Protein AF-A0AA38GWA9-F1 (afdb_monomer_lite)

Sequence (126 aa):
AAFSFLFGDHRFIRKYHGEVNGDRDVEVSNWSEDGSREVRYTTPLMAPNVILKVVGTDKLKVKEKQQFKRCGNCFTITSDPIIDISGGERFVTRGELILSPGEKEQGCVVTINISLEFKSSVWGLQ

InterPro domains:
  IPR031968 VASt domain [PF16016] (2-123)
  IPR031968 VASt domain [PS51778] (1-126)

pLDDT: mean 86.67, std 11.51, range [36.91, 96.94]

Foldseek 3Di:
DVCCQCPVDPVNVCVCCCVQAVWNPWDWDHQDPQQKTKIWTKHADPDPPVVCVVFVHRIWIKIKMWGWDDDPQKIKIKIWIQTPTDCSVQKTKIKIWMWHADPDVVDIDIDIDIDIDGNDPDPDDD

Secondary structure (DSSP, 8-state):
-HHIIIII-HHHHHHHIIIII--S--EEPPPPTTSEEEEEEEEE----HHHHHHHT-SEEEEEEEEEEEEETTEEEEEEEEEEESTTGGGEEEEEEEEEEE-SSTT-EEEEEEEEEEESS------

Radius of gyration: 16.87 Å; chains: 1; bounding box: 37×36×47 Å

Structure (mmCIF, N/CA/C/O backbone):
data_AF-A0AA38GWA9-F1
#
_entry.id   AF-A0AA38GWA9-F1
#
loop_
_atom_site.group_PDB
_atom_site.id
_atom_site.type_symbol
_atom_site.label_atom_id
_atom_site.label_alt_id
_atom_site.label_comp_id
_atom_site.label_asym_id
_atom_site.label_entity_id
_atom_site.label_seq_id
_atom_site.pdbx_PDB_ins_code
_atom_site.Cartn_x
_atom_site.Cartn_y
_atom_site.Cartn_z
_atom_site.occupancy
_atom_site.B_iso_or_equiv
_atom_site.auth_seq_id
_atom_site.auth_comp_id
_atom_site.auth_asym_id
_atom_site.auth_atom_id
_atom_site.pdbx_PDB_model_num
ATOM 1 N N . ALA A 1 1 ? -12.276 -5.374 15.448 1.00 64.00 1 ALA A N 1
ATOM 2 C CA . ALA A 1 1 ? -12.432 -6.480 14.479 1.00 64.00 1 ALA A CA 1
ATOM 3 C C . ALA A 1 1 ? -11.953 -6.081 13.081 1.00 64.00 1 ALA A C 1
ATOM 5 O O . ALA A 1 1 ? -10.955 -6.634 12.644 1.00 64.00 1 ALA A O 1
ATOM 6 N N . ALA A 1 2 ? -12.577 -5.094 12.418 1.00 72.00 2 ALA A N 1
ATOM 7 C CA . ALA A 1 2 ? -12.233 -4.698 11.041 1.00 72.00 2 ALA A CA 1
ATOM 8 C C . ALA A 1 2 ? -10.751 -4.316 10.842 1.00 72.00 2 ALA A C 1
ATOM 10 O O . ALA A 1 2 ? -10.094 -4.873 9.970 1.00 72.00 2 ALA A O 1
ATOM 11 N N . PHE A 1 3 ? -10.197 -3.449 11.701 1.00 74.06 3 PHE A N 1
ATOM 12 C CA . PHE A 1 3 ? -8.773 -3.086 11.650 1.00 74.06 3 PHE A CA 1
ATOM 13 C C . PHE A 1 3 ? -7.855 -4.311 11.756 1.00 74.06 3 PHE A C 1
ATOM 15 O O . PHE A 1 3 ? -6.958 -4.493 10.941 1.00 74.06 3 PHE A O 1
ATOM 22 N N . SER A 1 4 ? -8.094 -5.178 12.742 1.00 75.62 4 SER A N 1
ATOM 23 C CA . SER A 1 4 ? -7.277 -6.374 12.961 1.00 75.62 4 SER A CA 1
ATOM 24 C C . SER A 1 4 ? -7.328 -7.336 11.774 1.00 75.62 4 SER A C 1
ATOM 26 O O . SER A 1 4 ? -6.305 -7.911 11.427 1.00 75.62 4 SER A O 1
ATOM 28 N N . PHE A 1 5 ? -8.492 -7.474 11.136 1.00 73.25 5 PHE A N 1
ATOM 29 C CA . PHE A 1 5 ? -8.668 -8.320 9.959 1.00 73.25 5 PHE A CA 1
ATOM 30 C C . PHE A 1 5 ? -7.942 -7.763 8.728 1.00 73.25 5 PHE A C 1
ATOM 32 O O . PHE A 1 5 ? -7.220 -8.498 8.067 1.00 73.25 5 PHE A O 1
ATOM 39 N N . LEU A 1 6 ? -8.103 -6.467 8.443 1.00 75.44 6 LEU A N 1
ATOM 40 C CA . LEU A 1 6 ? -7.547 -5.839 7.241 1.00 75.44 6 LEU A CA 1
ATOM 41 C C . LEU A 1 6 ? -6.047 -5.520 7.370 1.00 75.44 6 LEU A C 1
ATOM 43 O O . LEU A 1 6 ? -5.299 -5.636 6.404 1.00 75.44 6 LEU A O 1
ATOM 47 N N . PHE A 1 7 ? -5.604 -5.111 8.563 1.00 75.75 7 PHE A N 1
ATOM 48 C CA . PHE A 1 7 ? -4.276 -4.523 8.779 1.00 75.75 7 PHE A CA 1
ATOM 49 C C . PHE A 1 7 ? -3.499 -5.129 9.946 1.00 75.75 7 PHE A C 1
ATOM 51 O O . PHE A 1 7 ? -2.273 -5.023 9.972 1.00 75.75 7 PHE A O 1
ATOM 58 N N . GLY A 1 8 ? -4.166 -5.762 10.909 1.00 70.81 8 GLY A N 1
ATOM 59 C CA . GLY A 1 8 ? -3.498 -6.381 12.057 1.00 70.81 8 GLY A CA 1
ATOM 60 C C . GLY A 1 8 ? -2.848 -7.731 11.752 1.00 70.81 8 GLY A C 1
ATOM 61 O O . GLY A 1 8 ? -1.935 -8.126 12.467 1.00 70.81 8 GLY A O 1
ATOM 62 N N . ASP A 1 9 ? -3.292 -8.425 10.703 1.00 78.56 9 ASP A N 1
ATOM 63 C CA . ASP A 1 9 ? -2.839 -9.774 10.373 1.00 78.56 9 ASP A CA 1
ATOM 64 C C . ASP A 1 9 ? -2.186 -9.835 8.989 1.00 78.56 9 ASP A C 1
ATOM 66 O O . ASP A 1 9 ? -2.807 -9.555 7.961 1.00 78.56 9 ASP A O 1
ATOM 70 N N . HIS A 1 10 ? -0.924 -10.266 8.952 1.00 86.06 10 HIS A N 1
ATOM 71 C CA . HIS A 1 10 ? -0.185 -10.452 7.704 1.00 86.06 10 HIS A CA 1
ATOM 72 C C . HIS A 1 10 ? -0.837 -11.508 6.807 1.00 86.06 10 HIS A C 1
ATOM 74 O O . HIS A 1 10 ? -0.696 -11.438 5.590 1.00 86.06 10 HIS A O 1
ATOM 80 N N . ARG A 1 11 ? -1.564 -12.479 7.378 1.00 85.94 11 ARG A N 1
ATOM 81 C CA . ARG A 1 11 ? -2.222 -13.551 6.618 1.00 85.94 11 ARG A CA 1
ATOM 82 C C . ARG A 1 11 ? -3.244 -13.001 5.635 1.00 85.94 11 ARG A C 1
ATOM 84 O O . ARG A 1 11 ? -3.305 -13.501 4.517 1.00 85.94 11 ARG A O 1
ATOM 91 N N . PHE A 1 12 ? -4.005 -11.976 6.022 1.00 88.19 12 PHE A N 1
ATOM 92 C CA . PHE A 1 12 ? -4.984 -11.364 5.125 1.00 88.19 12 PHE A CA 1
ATOM 93 C C . PHE A 1 12 ? -4.295 -10.678 3.946 1.00 88.19 12 PHE A C 1
ATOM 95 O O . PHE A 1 12 ? -4.624 -10.966 2.803 1.00 88.19 12 PHE A O 1
ATOM 102 N N . ILE A 1 13 ? -3.294 -9.838 4.218 1.00 89.56 13 ILE A N 1
ATOM 103 C CA . ILE A 1 13 ? -2.564 -9.087 3.185 1.00 89.56 13 ILE A CA 1
ATOM 104 C C . ILE A 1 13 ? -1.861 -10.042 2.223 1.00 89.56 13 ILE A C 1
ATOM 106 O O . ILE A 1 13 ? -1.991 -9.910 1.009 1.00 89.56 13 ILE A O 1
ATOM 110 N N . ARG A 1 14 ? -1.176 -11.060 2.759 1.00 92.19 14 ARG A N 1
ATOM 111 C CA . ARG A 1 14 ? -0.507 -12.072 1.937 1.00 92.19 14 ARG A CA 1
ATOM 112 C C . ARG A 1 14 ? -1.496 -12.840 1.068 1.00 92.19 14 ARG A C 1
ATOM 114 O O . ARG A 1 14 ? -1.241 -13.048 -0.112 1.00 92.19 14 ARG A O 1
ATOM 121 N N . LYS A 1 15 ? -2.640 -13.231 1.638 1.00 91.25 15 LYS A N 1
ATOM 122 C CA . LYS A 1 15 ? -3.706 -13.908 0.896 1.00 91.25 15 LYS A CA 1
ATOM 123 C C . LYS A 1 15 ? -4.283 -13.007 -0.198 1.00 91.25 15 LYS A C 1
ATOM 125 O O . LYS A 1 15 ? -4.399 -13.459 -1.328 1.00 91.25 15 LYS A O 1
ATOM 130 N N . TYR A 1 16 ? -4.576 -11.746 0.116 1.00 91.12 16 TYR A N 1
ATOM 131 C CA . TYR A 1 16 ? -5.090 -10.769 -0.840 1.00 91.12 16 TYR A CA 1
ATOM 132 C C . TYR A 1 16 ? -4.143 -10.600 -2.032 1.00 91.12 16 TYR A C 1
ATOM 134 O O . TYR A 1 16 ? -4.573 -10.763 -3.167 1.00 91.12 16 TYR A O 1
ATOM 142 N N . HIS A 1 17 ? -2.850 -10.350 -1.804 1.00 93.44 17 HIS A N 1
ATOM 143 C CA . HIS A 1 17 ? -1.893 -10.207 -2.907 1.00 93.44 17 HIS A CA 1
ATOM 144 C C . HIS A 1 17 ? -1.665 -11.524 -3.664 1.00 93.44 17 HIS A C 1
ATOM 146 O O . HIS A 1 17 ? -1.543 -11.509 -4.889 1.00 93.44 17 HIS A O 1
ATOM 152 N N . GLY A 1 18 ? -1.706 -12.668 -2.979 1.00 93.81 18 GLY A N 1
ATOM 153 C CA . GLY A 1 18 ? -1.652 -13.975 -3.629 1.00 93.81 18 GLY A CA 1
ATOM 154 C C . GLY A 1 18 ? -2.842 -14.245 -4.556 1.00 93.81 18 GLY A C 1
ATOM 155 O O . GLY A 1 18 ? -2.652 -14.786 -5.642 1.00 93.81 18 GLY A O 1
ATOM 156 N N . GLU A 1 19 ? -4.054 -13.857 -4.153 1.00 93.94 19 GLU A N 1
ATOM 157 C CA . GLU A 1 19 ? -5.289 -14.089 -4.917 1.00 93.94 19 GLU A CA 1
ATOM 158 C C . GLU A 1 19 ? -5.524 -13.031 -6.001 1.00 93.94 19 GLU A C 1
ATOM 160 O O . GLU A 1 19 ? -5.872 -13.376 -7.127 1.00 93.94 19 GLU A O 1
ATOM 165 N N . VAL A 1 20 ? -5.328 -11.750 -5.678 1.00 91.81 20 VAL A N 1
ATOM 166 C CA . VAL A 1 20 ? -5.656 -10.621 -6.562 1.00 91.81 20 VAL A CA 1
ATOM 167 C C . VAL A 1 20 ? -4.507 -10.287 -7.504 1.00 91.81 20 VAL A C 1
ATOM 169 O O . VAL A 1 20 ? -4.730 -10.088 -8.696 1.00 91.81 20 VAL A O 1
ATOM 172 N N . ASN A 1 21 ? -3.272 -10.261 -6.998 1.00 93.38 21 ASN A N 1
ATOM 173 C CA . ASN A 1 21 ? -2.107 -9.921 -7.816 1.00 93.38 21 ASN A CA 1
ATOM 174 C C . ASN A 1 21 ? -1.400 -11.158 -8.388 1.00 93.38 21 ASN A C 1
ATOM 176 O O . ASN A 1 21 ? -0.527 -11.021 -9.246 1.00 93.38 21 ASN A O 1
ATOM 180 N N . GLY A 1 22 ? -1.725 -12.359 -7.896 1.00 93.62 22 GLY A N 1
ATOM 181 C CA . GLY A 1 22 ? -0.952 -13.565 -8.188 1.00 93.62 22 GLY A CA 1
ATOM 182 C C . GLY A 1 22 ? 0.447 -13.548 -7.560 1.00 93.62 22 GLY A C 1
ATOM 183 O O . GLY A 1 22 ? 1.329 -14.268 -8.029 1.00 93.62 22 GLY A O 1
ATOM 184 N N . ASP A 1 23 ? 0.669 -12.720 -6.536 1.00 95.25 23 ASP A N 1
ATOM 185 C CA . ASP A 1 23 ? 1.972 -12.535 -5.902 1.00 95.25 23 ASP A CA 1
ATOM 186 C C . ASP A 1 23 ? 2.124 -13.417 -4.659 1.00 95.25 23 ASP A C 1
ATOM 188 O O . ASP A 1 23 ? 1.517 -13.176 -3.615 1.00 95.25 23 ASP A O 1
ATOM 192 N N . ARG A 1 24 ? 2.945 -14.462 -4.781 1.00 92.94 24 ARG A N 1
ATOM 193 C CA . ARG A 1 24 ? 3.239 -15.401 -3.688 1.00 92.94 24 ARG A CA 1
ATOM 194 C C . ARG A 1 24 ? 4.424 -14.969 -2.829 1.00 92.94 24 ARG A C 1
ATOM 196 O O . ARG A 1 24 ? 4.590 -15.520 -1.743 1.00 92.94 24 ARG A O 1
ATOM 203 N N . ASP A 1 25 ? 5.190 -13.986 -3.295 1.00 93.75 25 ASP A N 1
ATOM 204 C CA . ASP A 1 25 ? 6.433 -13.531 -2.672 1.00 93.75 25 ASP A CA 1
ATOM 205 C C . ASP A 1 25 ? 6.232 -12.220 -1.896 1.00 93.75 25 ASP A C 1
ATOM 207 O O . ASP A 1 25 ? 7.190 -11.545 -1.531 1.00 93.75 25 ASP A O 1
ATOM 211 N N . VAL A 1 26 ? 4.974 -11.859 -1.624 1.00 95.38 26 VAL A N 1
ATOM 212 C CA . VAL A 1 26 ? 4.604 -10.681 -0.840 1.00 95.38 26 VAL A CA 1
ATOM 213 C C . VAL A 1 26 ? 5.229 -10.717 0.557 1.00 95.38 26 VAL A C 1
ATOM 215 O O . VAL A 1 26 ? 5.008 -11.625 1.368 1.00 95.38 26 VAL A O 1
ATOM 218 N N . GLU A 1 27 ? 5.959 -9.656 0.874 1.00 95.50 27 GLU A N 1
ATOM 219 C CA . GLU A 1 27 ? 6.596 -9.454 2.166 1.00 95.50 27 GLU A CA 1
ATOM 220 C C . GLU A 1 27 ? 5.819 -8.402 2.956 1.00 95.50 27 GLU A C 1
ATOM 222 O O . GLU A 1 27 ? 5.490 -7.327 2.460 1.00 95.50 27 GLU A O 1
ATOM 227 N N . VAL A 1 28 ? 5.529 -8.710 4.219 1.00 94.62 28 VAL A N 1
ATOM 228 C CA . VAL A 1 28 ? 4.834 -7.804 5.141 1.00 94.62 28 VAL A CA 1
ATOM 229 C C . VAL A 1 28 ? 5.657 -7.749 6.414 1.00 94.62 28 VAL A C 1
ATOM 231 O O . VAL A 1 28 ? 5.820 -8.784 7.075 1.00 94.62 28 VAL A O 1
ATOM 234 N N . SER A 1 29 ? 6.198 -6.577 6.743 1.00 94.56 29 SER A N 1
ATOM 235 C CA . SER A 1 29 ? 6.891 -6.378 8.013 1.00 94.56 29 SER A CA 1
ATOM 236 C C . SER A 1 29 ? 5.887 -6.288 9.159 1.00 94.56 29 SER A C 1
ATOM 238 O O . SER A 1 29 ? 4.739 -5.883 8.971 1.00 94.56 29 SER A O 1
ATOM 240 N N . ASN A 1 30 ? 6.340 -6.615 10.370 1.00 91.88 30 ASN A N 1
ATOM 241 C CA . ASN A 1 30 ? 5.578 -6.286 11.572 1.00 91.88 30 ASN A CA 1
ATOM 242 C C . ASN A 1 30 ? 5.389 -4.765 11.675 1.00 91.88 30 ASN A C 1
ATOM 244 O O . ASN A 1 30 ? 6.189 -3.996 11.130 1.00 91.88 30 ASN A O 1
ATOM 248 N N . TRP A 1 31 ? 4.352 -4.353 12.403 1.00 90.81 31 TRP A N 1
ATOM 249 C CA . TRP A 1 31 ? 4.219 -2.976 12.869 1.00 90.81 31 TRP A CA 1
ATOM 250 C C . TRP A 1 31 ? 5.338 -2.653 13.864 1.00 90.81 31 TRP A C 1
ATOM 252 O O . TRP A 1 31 ? 5.590 -3.435 14.783 1.00 90.81 31 TRP A O 1
ATOM 262 N N . SER A 1 32 ? 5.999 -1.516 13.685 1.00 92.81 32 SER A N 1
ATOM 263 C CA . SER A 1 32 ? 6.934 -0.947 14.657 1.00 92.81 32 SER A CA 1
ATOM 264 C C . SER A 1 32 ? 6.202 -0.186 15.764 1.00 92.81 32 SER A C 1
ATOM 266 O O . SER A 1 32 ? 4.994 0.050 15.702 1.00 92.81 32 SER A O 1
ATOM 268 N N . GLU A 1 33 ? 6.948 0.213 16.796 1.00 90.50 33 GLU A N 1
ATOM 269 C CA . GLU A 1 33 ? 6.418 0.956 17.949 1.00 90.50 33 GLU A CA 1
ATOM 270 C C . GLU A 1 33 ? 5.805 2.309 17.564 1.00 90.50 33 GLU A C 1
ATOM 272 O O . GLU A 1 33 ? 4.823 2.738 18.165 1.00 90.50 33 GLU A O 1
ATOM 277 N N . ASP A 1 34 ? 6.336 2.957 16.524 1.00 92.75 34 ASP A N 1
ATOM 278 C CA . ASP A 1 34 ? 5.800 4.206 15.972 1.00 92.75 34 ASP A CA 1
ATOM 279 C C . ASP A 1 34 ? 4.571 3.995 15.071 1.00 92.75 34 ASP A C 1
ATOM 281 O O . ASP A 1 34 ? 4.025 4.954 14.526 1.00 92.75 34 ASP A O 1
ATOM 285 N N . GLY A 1 35 ? 4.111 2.751 14.914 1.00 91.56 35 GLY A N 1
ATOM 286 C CA . GLY A 1 35 ? 2.969 2.405 14.081 1.00 91.56 35 GLY A CA 1
ATOM 287 C C . GLY A 1 35 ? 3.271 2.424 12.586 1.00 91.56 35 GLY A C 1
ATOM 288 O O . GLY A 1 35 ? 2.328 2.518 11.806 1.00 91.56 35 GLY A O 1
ATOM 289 N N . SER A 1 36 ? 4.532 2.345 12.163 1.00 95.12 36 SER A N 1
ATOM 290 C CA . SER A 1 36 ? 4.881 2.170 10.752 1.00 95.12 36 SER A CA 1
ATOM 291 C C . SER A 1 36 ? 5.064 0.694 10.378 1.00 95.12 36 SER A C 1
ATOM 293 O O . SER A 1 36 ? 5.261 -0.179 11.225 1.00 95.12 36 SER A O 1
ATOM 295 N N . ARG A 1 37 ? 4.935 0.378 9.090 1.00 94.81 37 ARG A N 1
ATOM 296 C CA . ARG A 1 37 ? 5.368 -0.901 8.516 1.00 94.81 37 ARG A CA 1
ATOM 297 C C . ARG A 1 37 ? 5.644 -0.767 7.028 1.00 94.81 37 ARG A C 1
ATOM 299 O O . ARG A 1 37 ? 5.270 0.217 6.390 1.00 94.81 37 ARG A O 1
ATOM 306 N N . GLU A 1 38 ? 6.241 -1.804 6.469 1.00 96.00 38 GLU A N 1
ATOM 307 C CA . GLU A 1 38 ? 6.537 -1.914 5.052 1.00 96.00 38 GLU A CA 1
ATOM 308 C C . GLU A 1 38 ? 5.864 -3.153 4.455 1.00 96.00 38 GLU A C 1
ATOM 310 O O . GLU A 1 38 ? 5.891 -4.243 5.034 1.00 96.00 38 GLU A O 1
ATOM 315 N N . VAL A 1 39 ? 5.264 -2.974 3.283 1.00 95.50 39 VAL A N 1
ATOM 316 C CA . VAL A 1 39 ? 4.679 -4.040 2.472 1.00 95.50 39 VAL A CA 1
ATOM 317 C C . VAL A 1 39 ? 5.363 -4.017 1.114 1.00 95.50 39 VAL A C 1
ATOM 319 O O . VAL A 1 39 ? 5.445 -2.970 0.472 1.00 95.50 39 VAL A O 1
ATOM 322 N N . ARG A 1 40 ? 5.875 -5.159 0.666 1.00 96.94 40 ARG A N 1
ATOM 323 C CA . ARG A 1 40 ? 6.459 -5.312 -0.667 1.00 96.94 40 ARG A CA 1
ATOM 324 C C . ARG A 1 40 ? 5.660 -6.343 -1.423 1.00 96.94 40 A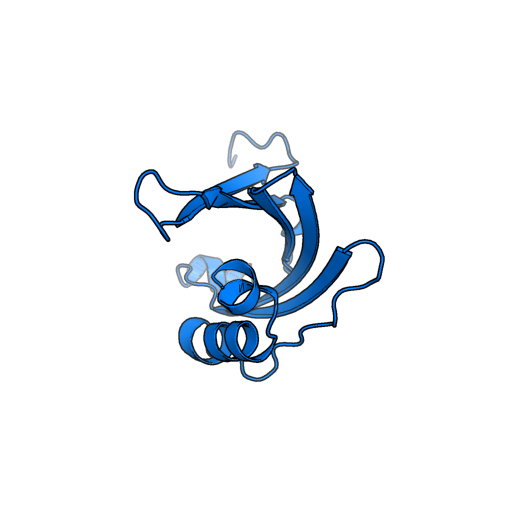RG A C 1
ATOM 326 O O . ARG A 1 40 ? 5.480 -7.452 -0.931 1.00 96.94 40 ARG A O 1
ATOM 333 N N . TYR A 1 41 ? 5.187 -5.969 -2.598 1.00 96.25 41 TYR A N 1
ATOM 334 C CA . TYR A 1 41 ? 4.413 -6.861 -3.442 1.00 96.25 41 TYR A CA 1
ATOM 335 C C . TYR A 1 41 ? 4.652 -6.564 -4.911 1.00 96.25 41 TYR A C 1
ATOM 337 O O . TYR A 1 41 ? 5.113 -5.491 -5.301 1.00 96.25 41 TYR A O 1
ATOM 345 N N . THR A 1 42 ? 4.296 -7.528 -5.738 1.00 95.44 42 THR A N 1
ATOM 346 C CA . THR A 1 42 ? 4.202 -7.391 -7.180 1.00 95.44 42 THR A CA 1
ATOM 347 C C . THR A 1 42 ? 2.732 -7.269 -7.565 1.00 95.44 42 THR A C 1
ATOM 349 O O . THR A 1 42 ? 1.866 -7.908 -6.969 1.00 95.44 42 THR A O 1
ATOM 352 N N . THR A 1 43 ? 2.419 -6.425 -8.542 1.00 93.12 43 THR A N 1
ATOM 353 C CA . THR A 1 43 ? 1.070 -6.297 -9.108 1.00 93.12 43 THR A CA 1
ATOM 354 C C . THR A 1 43 ? 1.130 -6.354 -10.634 1.00 93.12 43 THR A C 1
ATOM 356 O O . THR A 1 43 ? 2.072 -5.806 -11.214 1.00 93.12 43 THR A O 1
ATOM 359 N N . PRO A 1 44 ? 0.193 -7.035 -11.316 1.00 91.56 44 PRO A N 1
ATOM 360 C CA . PRO A 1 44 ? 0.159 -7.043 -12.773 1.00 91.56 44 PRO A CA 1
ATOM 361 C C . PRO A 1 44 ? -0.105 -5.634 -13.318 1.00 91.56 44 PRO A C 1
ATOM 363 O O . PRO A 1 44 ? -0.990 -4.915 -12.851 1.00 91.56 44 PRO A O 1
ATOM 366 N N . LEU A 1 45 ? 0.645 -5.245 -14.345 1.00 87.12 45 LEU A N 1
ATOM 367 C CA . LEU A 1 45 ? 0.409 -4.017 -15.087 1.00 87.12 45 LEU A CA 1
ATOM 368 C C . LEU A 1 45 ? -0.668 -4.280 -16.144 1.00 87.12 45 LEU A C 1
ATOM 370 O O . LEU A 1 45 ? -0.392 -4.797 -17.224 1.00 87.12 45 LEU A O 1
ATOM 374 N N . MET A 1 46 ? -1.910 -3.904 -15.844 1.00 83.88 46 MET A N 1
ATOM 375 C CA . MET A 1 46 ? -3.011 -3.983 -16.807 1.00 83.88 46 MET A CA 1
ATOM 376 C C . MET A 1 46 ? -2.976 -2.784 -17.763 1.00 83.88 46 MET A C 1
ATOM 378 O O . MET A 1 46 ? -3.783 -1.863 -17.659 1.00 83.88 46 MET A O 1
ATOM 382 N N . ALA A 1 47 ? -2.011 -2.779 -18.682 1.00 82.88 47 ALA A N 1
ATOM 383 C CA . ALA A 1 47 ? -1.859 -1.741 -19.698 1.00 82.88 47 ALA A CA 1
ATOM 384 C C . ALA A 1 47 ? -1.872 -2.332 -21.121 1.00 82.88 47 ALA A C 1
ATOM 386 O O . ALA A 1 47 ? -1.525 -3.500 -21.310 1.00 82.88 47 ALA A O 1
ATOM 387 N N . PRO A 1 48 ? -2.238 -1.545 -22.151 1.00 86.06 48 PRO A N 1
ATOM 388 C CA . PRO A 1 48 ? -2.130 -1.982 -23.541 1.00 86.06 48 PRO A CA 1
ATOM 389 C C . PRO A 1 48 ? -0.695 -2.395 -23.912 1.00 86.06 48 PRO A C 1
ATOM 391 O O . PRO A 1 48 ? 0.267 -1.776 -23.458 1.00 86.06 48 PRO A O 1
ATOM 394 N N . ASN A 1 49 ? -0.538 -3.368 -24.820 1.00 86.62 49 ASN A N 1
ATOM 395 C CA . ASN A 1 49 ? 0.767 -3.920 -25.234 1.00 86.62 49 ASN A CA 1
ATOM 396 C C . ASN A 1 49 ? 1.805 -2.866 -25.651 1.00 86.62 49 ASN A C 1
ATOM 398 O O . ASN A 1 49 ? 3.000 -3.066 -25.455 1.00 86.62 49 ASN A O 1
ATOM 402 N N . VAL A 1 50 ? 1.367 -1.751 -26.243 1.00 81.75 50 VAL A N 1
ATOM 403 C CA . VAL A 1 50 ? 2.266 -0.649 -26.610 1.00 81.75 50 VAL A CA 1
ATOM 404 C C . VAL A 1 50 ? 2.924 -0.020 -25.378 1.00 81.75 50 VAL A C 1
ATOM 406 O O . VAL A 1 50 ? 4.123 0.232 -25.402 1.00 81.75 50 VAL A O 1
ATOM 409 N N . ILE A 1 51 ? 2.181 0.148 -24.281 1.00 79.25 51 ILE A N 1
ATOM 410 C CA . ILE A 1 51 ? 2.710 0.667 -23.016 1.00 79.25 51 ILE A CA 1
ATOM 411 C C . ILE A 1 51 ? 3.616 -0.374 -22.364 1.00 79.25 51 ILE A C 1
ATOM 413 O O . ILE A 1 51 ? 4.710 -0.024 -21.938 1.00 79.25 51 ILE A O 1
ATOM 417 N N . LEU A 1 52 ? 3.226 -1.653 -22.358 1.00 84.94 52 LEU A N 1
ATOM 418 C CA . LEU A 1 52 ? 4.064 -2.727 -21.808 1.00 84.94 52 LEU A CA 1
ATOM 419 C C . LEU A 1 52 ? 5.427 -2.815 -22.507 1.00 84.94 52 LEU A C 1
ATOM 421 O O . LEU A 1 52 ? 6.444 -3.003 -21.848 1.00 84.94 52 LEU A O 1
ATOM 425 N N . LYS A 1 53 ? 5.471 -2.614 -23.831 1.00 82.69 53 LYS A N 1
ATOM 426 C CA . LYS A 1 53 ? 6.727 -2.553 -24.595 1.00 82.69 53 LYS A CA 1
ATOM 427 C C . LYS A 1 53 ? 7.606 -1.365 -24.206 1.00 82.69 53 LYS A C 1
ATOM 429 O O . LYS A 1 53 ? 8.822 -1.506 -24.201 1.00 82.69 53 LYS A O 1
ATOM 434 N N . VAL A 1 54 ? 7.002 -0.214 -23.909 1.00 80.38 54 VAL A N 1
ATOM 435 C CA . VAL A 1 54 ? 7.728 0.995 -23.486 1.00 80.38 54 VAL A CA 1
ATOM 436 C C . VAL A 1 54 ? 8.241 0.856 -22.054 1.00 80.38 54 VAL A C 1
ATOM 438 O O . VAL A 1 54 ? 9.386 1.193 -21.780 1.00 80.38 54 VAL A O 1
ATOM 441 N N . VAL A 1 55 ? 7.407 0.344 -21.147 1.00 79.94 55 VAL A N 1
ATOM 442 C CA . VAL A 1 55 ? 7.746 0.144 -19.730 1.00 79.94 55 VAL A CA 1
ATOM 443 C C . VAL A 1 55 ? 8.701 -1.045 -19.544 1.00 79.94 55 VAL A C 1
ATOM 445 O O . VAL A 1 55 ? 9.473 -1.074 -18.591 1.00 79.94 55 VAL A O 1
ATOM 448 N N . GLY A 1 56 ? 8.682 -2.018 -20.459 1.00 84.31 56 GLY A N 1
ATOM 449 C CA . GLY A 1 56 ? 9.575 -3.178 -20.459 1.00 84.31 56 GLY A CA 1
ATOM 450 C C . GLY A 1 56 ? 9.184 -4.287 -19.475 1.00 84.31 56 GLY A C 1
ATOM 451 O O . GLY A 1 56 ? 9.947 -5.231 -19.296 1.00 84.31 56 GLY A O 1
ATOM 452 N N . THR A 1 57 ? 8.014 -4.195 -18.838 1.00 86.81 57 THR A N 1
ATOM 453 C CA . THR A 1 57 ? 7.505 -5.198 -17.892 1.00 86.81 57 THR A CA 1
ATOM 454 C C . THR A 1 57 ? 5.977 -5.250 -17.911 1.00 86.81 57 THR A C 1
ATOM 456 O O . THR A 1 57 ? 5.315 -4.243 -18.160 1.00 86.81 57 THR A O 1
ATOM 459 N N . ASP A 1 58 ? 5.418 -6.428 -17.638 1.00 89.31 58 ASP A N 1
ATOM 460 C CA . ASP A 1 58 ? 3.988 -6.685 -17.420 1.00 89.31 58 ASP A CA 1
ATOM 461 C C . ASP A 1 58 ? 3.616 -6.741 -15.928 1.00 89.31 58 ASP A C 1
ATOM 463 O O . ASP A 1 58 ? 2.461 -6.976 -15.571 1.00 89.31 58 ASP A O 1
ATOM 467 N N . LYS A 1 59 ? 4.592 -6.508 -15.046 1.00 91.44 59 LYS A N 1
ATOM 468 C CA . LYS A 1 59 ? 4.444 -6.513 -13.591 1.00 91.44 59 LYS A CA 1
ATOM 469 C C . LYS A 1 59 ? 5.168 -5.330 -12.966 1.00 91.44 59 LYS A C 1
ATOM 471 O O . LYS A 1 59 ? 6.297 -5.009 -13.335 1.00 91.44 59 LYS A O 1
ATOM 476 N N . LEU A 1 60 ? 4.532 -4.718 -11.977 1.00 90.50 60 LEU A N 1
ATOM 477 C CA . LEU A 1 60 ? 5.093 -3.646 -11.169 1.00 90.50 60 LEU A CA 1
ATOM 478 C C . LEU A 1 60 ? 5.519 -4.201 -9.818 1.00 90.50 60 LEU A C 1
ATOM 480 O O . LEU A 1 60 ? 4.710 -4.821 -9.128 1.00 90.50 60 LEU A O 1
ATOM 484 N N . LYS A 1 61 ? 6.757 -3.929 -9.415 1.00 93.19 61 LYS A N 1
ATOM 485 C CA . LYS A 1 61 ? 7.175 -4.108 -8.026 1.00 93.19 61 LYS A CA 1
ATOM 486 C C . LYS A 1 61 ? 6.799 -2.856 -7.248 1.00 93.19 61 LYS A C 1
ATOM 488 O O . LYS A 1 61 ? 7.075 -1.739 -7.685 1.00 93.19 61 LYS A O 1
ATOM 493 N N . VAL A 1 62 ? 6.157 -3.046 -6.107 1.00 94.31 62 VAL A N 1
ATOM 494 C CA . VAL A 1 62 ? 5.675 -1.971 -5.250 1.00 94.31 62 VAL A CA 1
ATOM 495 C C . VAL A 1 62 ? 6.276 -2.136 -3.869 1.00 94.31 62 VAL A C 1
ATOM 497 O O . VAL A 1 62 ? 6.235 -3.211 -3.269 1.00 94.31 62 VAL A O 1
ATOM 500 N N . LYS A 1 63 ? 6.830 -1.038 -3.366 1.00 95.75 63 LYS A N 1
ATOM 501 C CA . LYS A 1 63 ? 7.282 -0.892 -1.992 1.00 95.75 63 LYS A CA 1
ATOM 502 C C . LYS A 1 63 ? 6.385 0.128 -1.305 1.00 95.75 63 LYS A C 1
ATOM 504 O O . LYS A 1 63 ? 6.493 1.321 -1.564 1.00 95.75 63 LYS A O 1
ATOM 509 N N . GLU A 1 64 ? 5.503 -0.335 -0.437 1.00 95.81 64 GLU A N 1
ATOM 510 C CA . GLU A 1 64 ? 4.516 0.491 0.245 1.00 95.81 64 GLU A CA 1
ATOM 511 C C . GLU A 1 64 ? 4.895 0.695 1.705 1.00 95.81 64 GLU A C 1
ATOM 513 O O . GLU A 1 64 ? 5.066 -0.262 2.462 1.00 95.81 64 GLU A O 1
ATOM 518 N N . LYS A 1 65 ? 5.016 1.960 2.108 1.00 96.31 65 LYS A N 1
ATOM 519 C CA . LYS A 1 65 ? 5.108 2.323 3.521 1.00 96.31 65 LYS A CA 1
ATOM 520 C C . LYS A 1 65 ? 3.715 2.602 4.044 1.00 96.31 65 LYS A C 1
ATOM 522 O O . LYS A 1 65 ? 2.985 3.383 3.445 1.00 96.31 65 LYS A O 1
ATOM 527 N N . GLN A 1 66 ? 3.365 1.980 5.158 1.00 95.69 66 GLN A N 1
ATOM 528 C CA . GLN A 1 66 ? 2.089 2.199 5.819 1.00 95.69 66 GLN A CA 1
ATOM 529 C C . GLN A 1 66 ? 2.320 2.803 7.195 1.00 95.69 66 GLN A C 1
ATOM 531 O O . GLN A 1 66 ? 3.199 2.359 7.929 1.00 95.69 66 GLN A O 1
ATOM 536 N N . GLN A 1 67 ? 1.504 3.789 7.549 1.00 95.62 67 GLN A N 1
ATOM 537 C CA . GLN A 1 67 ? 1.509 4.441 8.847 1.00 95.62 67 GLN A CA 1
ATOM 538 C C . GLN A 1 67 ? 0.132 4.318 9.482 1.00 95.62 67 GLN A C 1
ATOM 540 O O . GLN A 1 67 ? -0.874 4.760 8.927 1.00 95.62 67 GLN A O 1
ATOM 545 N N . PHE A 1 68 ? 0.104 3.753 10.679 1.00 92.00 68 PHE A N 1
ATOM 546 C CA . PHE A 1 68 ? -1.076 3.654 11.511 1.00 92.00 68 PHE A CA 1
ATOM 547 C C . PHE A 1 68 ? -1.181 4.857 12.450 1.00 92.00 68 PHE A C 1
ATOM 549 O O . PHE A 1 68 ? -0.211 5.271 13.089 1.00 92.00 68 PHE A O 1
ATOM 556 N N . LYS A 1 69 ? -2.396 5.395 12.570 1.00 92.56 69 LYS A N 1
ATOM 557 C CA . LYS A 1 69 ? -2.768 6.369 13.594 1.00 92.56 69 LYS A CA 1
ATOM 558 C C . LYS A 1 69 ? -4.153 6.054 14.148 1.00 92.56 69 LYS A C 1
ATOM 560 O O . LYS A 1 69 ? -5.090 5.784 13.398 1.00 92.56 69 LYS A O 1
ATOM 565 N N . ARG A 1 70 ? -4.309 6.146 15.469 1.00 90.56 70 ARG A N 1
ATOM 566 C CA . ARG A 1 70 ? -5.614 6.091 16.139 1.00 90.56 70 ARG A CA 1
ATOM 567 C C . ARG A 1 70 ? -6.019 7.478 16.616 1.00 90.56 70 ARG A C 1
ATOM 569 O O . ARG A 1 70 ? -5.232 8.158 17.267 1.00 90.56 70 ARG A O 1
ATOM 576 N N . CYS A 1 71 ? -7.255 7.873 16.332 1.00 88.25 71 CYS A N 1
ATOM 577 C CA . CYS A 1 71 ? -7.860 9.098 16.844 1.00 88.25 71 CYS A CA 1
ATOM 578 C C . CYS A 1 71 ? -9.229 8.754 17.443 1.00 88.25 71 CYS A C 1
ATOM 580 O O . CYS A 1 71 ? -10.202 8.541 16.720 1.00 88.25 71 CYS A O 1
ATOM 582 N N . GLY A 1 72 ? -9.290 8.611 18.770 1.00 88.88 72 GLY A N 1
ATOM 583 C CA . GLY A 1 72 ? -10.490 8.135 19.463 1.00 88.88 72 GLY A CA 1
ATOM 584 C C . GLY A 1 72 ? -10.909 6.732 19.003 1.00 88.88 72 GLY A C 1
ATOM 585 O O . GLY A 1 72 ? -10.163 5.759 19.171 1.00 88.88 72 GLY A O 1
ATOM 586 N N . ASN A 1 73 ? -12.105 6.641 18.415 1.00 88.12 73 ASN A N 1
ATOM 587 C CA . ASN A 1 73 ? -12.666 5.405 17.857 1.00 88.12 73 ASN A CA 1
ATOM 588 C C . ASN A 1 73 ? -12.407 5.238 16.353 1.00 88.12 73 ASN A C 1
ATOM 590 O O . ASN A 1 73 ? -12.866 4.259 15.767 1.00 88.12 73 ASN A O 1
ATOM 594 N N . CYS A 1 74 ? -11.669 6.166 15.744 1.00 90.50 74 CYS A N 1
ATOM 595 C CA . CYS A 1 74 ? -11.281 6.093 14.346 1.00 90.50 74 CYS A CA 1
ATOM 596 C C . CYS A 1 74 ? -9.848 5.569 14.205 1.00 90.50 74 CYS A C 1
ATOM 598 O O . CYS A 1 74 ? -8.957 5.909 14.993 1.00 90.50 74 CYS A O 1
ATOM 600 N N . PHE A 1 75 ? -9.627 4.762 13.173 1.00 92.06 75 PHE A N 1
ATOM 601 C CA . PHE A 1 75 ? -8.315 4.247 12.791 1.00 92.06 75 PHE A CA 1
ATOM 602 C C . PHE A 1 75 ? -8.004 4.756 11.392 1.00 92.06 75 PHE A C 1
ATOM 604 O O . PHE A 1 75 ? -8.823 4.592 10.494 1.00 92.06 75 PHE A O 1
ATOM 611 N N . THR A 1 76 ? -6.825 5.330 11.205 1.00 94.00 76 THR A N 1
ATOM 612 C CA . THR A 1 76 ? -6.342 5.766 9.899 1.00 94.00 76 THR A CA 1
ATOM 613 C C . THR A 1 76 ? -5.096 4.972 9.546 1.00 94.00 76 THR A C 1
ATOM 615 O O . THR A 1 76 ? -4.174 4.868 10.358 1.00 94.00 76 THR A O 1
ATOM 618 N N . ILE A 1 77 ? -5.077 4.418 8.338 1.00 94.00 77 ILE A N 1
ATOM 619 C CA . ILE A 1 77 ? -3.881 3.908 7.679 1.00 94.00 77 ILE A CA 1
ATOM 620 C C . ILE A 1 77 ? -3.564 4.854 6.529 1.00 94.00 77 ILE A C 1
ATOM 622 O O . ILE A 1 77 ? -4.361 4.996 5.607 1.00 94.00 77 ILE A O 1
ATOM 626 N N . THR A 1 78 ? -2.409 5.502 6.584 1.00 96.00 78 THR A N 1
ATOM 627 C CA . THR A 1 78 ? -1.839 6.186 5.423 1.00 96.00 78 THR A CA 1
ATOM 628 C C . THR A 1 78 ? -0.882 5.232 4.725 1.00 96.00 78 THR A C 1
ATOM 630 O O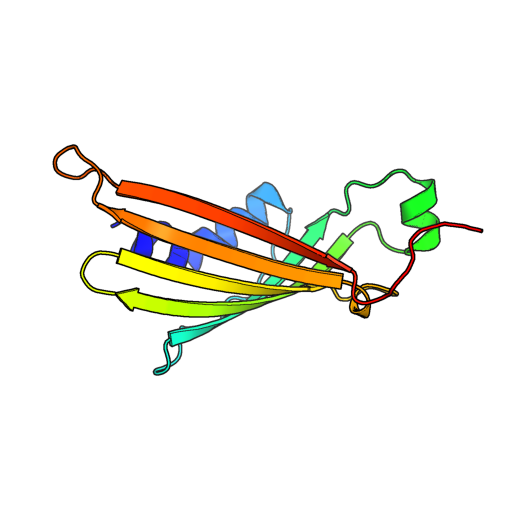 . THR A 1 78 ? -0.095 4.568 5.391 1.00 96.00 78 THR A O 1
ATOM 633 N N . SER A 1 79 ? -0.950 5.176 3.403 1.00 96.12 79 SER A N 1
ATOM 634 C CA . SER A 1 79 ? -0.147 4.319 2.540 1.00 96.12 79 SER A CA 1
ATOM 635 C C . SER A 1 79 ? 0.577 5.164 1.502 1.00 96.12 79 SER A C 1
ATOM 637 O O . SER A 1 79 ? -0.069 5.859 0.722 1.00 96.12 79 SER A O 1
ATOM 639 N N . ASP A 1 80 ? 1.897 5.041 1.436 1.00 95.38 80 ASP A N 1
ATOM 640 C CA . ASP A 1 80 ? 2.747 5.706 0.449 1.00 95.38 80 ASP A CA 1
ATOM 641 C C . ASP A 1 80 ? 3.444 4.643 -0.426 1.00 95.38 80 ASP A C 1
ATOM 643 O O . ASP A 1 80 ? 4.560 4.204 -0.111 1.00 95.38 80 ASP A O 1
ATOM 647 N N . PRO A 1 81 ? 2.782 4.146 -1.489 1.00 94.38 81 PRO A N 1
ATOM 648 C CA . PRO A 1 81 ? 3.375 3.180 -2.403 1.00 94.38 81 PRO A CA 1
ATOM 649 C C . PRO A 1 81 ? 4.393 3.831 -3.342 1.00 94.38 81 PRO A C 1
ATOM 651 O O . PRO A 1 81 ? 4.136 4.842 -3.996 1.00 94.38 81 PRO A O 1
ATOM 654 N N . ILE A 1 82 ? 5.553 3.190 -3.441 1.00 91.69 82 ILE A N 1
ATOM 655 C CA . ILE A 1 82 ? 6.626 3.516 -4.375 1.00 91.69 82 ILE A CA 1
ATOM 656 C C . ILE A 1 82 ? 6.655 2.417 -5.433 1.00 91.69 82 ILE A C 1
ATOM 658 O O . ILE A 1 82 ? 6.887 1.248 -5.118 1.00 91.69 82 ILE A O 1
ATOM 662 N N . ILE A 1 83 ? 6.405 2.799 -6.683 1.00 89.00 83 ILE A N 1
ATOM 663 C CA . ILE A 1 83 ? 6.395 1.890 -7.829 1.00 89.00 83 ILE A CA 1
ATOM 664 C C . ILE A 1 83 ? 7.798 1.873 -8.438 1.00 89.00 83 ILE A C 1
ATOM 666 O O . ILE A 1 83 ? 8.296 2.908 -8.880 1.00 89.00 83 ILE A O 1
ATOM 670 N N . ASP A 1 84 ? 8.422 0.70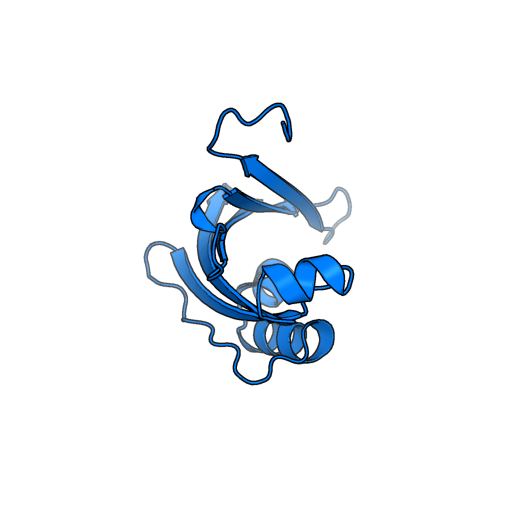1 -8.471 1.00 86.75 84 ASP A N 1
ATOM 671 C CA . ASP A 1 84 ? 9.764 0.495 -9.018 1.00 86.75 84 ASP A CA 1
ATOM 672 C C . ASP A 1 84 ? 9.697 0.271 -10.538 1.00 86.75 84 ASP A C 1
ATOM 674 O O . ASP A 1 84 ? 9.783 -0.855 -11.030 1.00 86.75 84 ASP A O 1
ATOM 678 N N . ILE A 1 85 ? 9.456 1.359 -11.280 1.00 82.88 85 ILE A N 1
ATOM 679 C CA . ILE A 1 85 ? 9.537 1.406 -12.747 1.00 82.88 85 ILE A CA 1
ATOM 680 C C . ILE A 1 85 ? 10.223 2.678 -13.227 1.00 82.88 85 ILE A C 1
ATOM 682 O O . ILE A 1 85 ? 10.202 3.708 -12.551 1.00 82.88 85 ILE A O 1
ATOM 686 N N . SER A 1 86 ? 10.738 2.644 -14.455 1.00 78.94 86 SER A N 1
ATOM 687 C CA . SER A 1 86 ? 11.188 3.847 -15.153 1.00 78.94 86 SER A CA 1
ATOM 688 C C . SER A 1 86 ? 10.054 4.870 -15.275 1.00 78.94 86 SER A C 1
ATOM 690 O O . SER A 1 86 ? 8.993 4.568 -15.819 1.00 78.94 86 SER A O 1
ATOM 692 N N . GLY A 1 87 ? 10.275 6.089 -14.776 1.00 77.81 87 GLY A N 1
ATOM 693 C CA . GLY A 1 87 ? 9.266 7.148 -14.757 1.00 77.81 87 GLY A CA 1
ATOM 694 C C . GLY A 1 87 ? 8.339 7.104 -13.540 1.00 77.81 87 GLY A C 1
ATOM 695 O O . GLY A 1 87 ? 7.565 8.044 -13.350 1.00 77.81 87 GLY A O 1
ATOM 696 N N . GLY A 1 88 ? 8.414 6.067 -12.696 1.00 79.00 88 GLY A N 1
ATOM 697 C CA . GLY A 1 88 ? 7.620 5.944 -11.470 1.00 79.00 88 GLY A CA 1
ATOM 698 C C . GLY A 1 88 ? 7.893 7.078 -10.477 1.00 79.00 88 GLY A C 1
ATOM 699 O O . GLY A 1 88 ? 6.989 7.535 -9.781 1.00 79.00 88 GLY A O 1
ATOM 700 N N . GLU A 1 89 ? 9.108 7.628 -10.489 1.00 82.69 89 GLU A N 1
ATOM 701 C CA . GLU A 1 89 ? 9.522 8.768 -9.670 1.00 82.69 89 GLU A CA 1
ATOM 702 C C . GLU A 1 89 ? 8.741 10.057 -9.968 1.00 82.69 89 GLU A C 1
ATOM 704 O O . GLU A 1 89 ? 8.666 10.950 -9.113 1.00 82.69 89 GLU A O 1
ATOM 709 N N . ARG A 1 90 ? 8.125 10.144 -11.155 1.00 82.38 90 ARG A N 1
ATOM 710 C CA . ARG A 1 90 ? 7.293 11.277 -11.585 1.00 82.38 90 ARG A CA 1
ATOM 711 C C . ARG A 1 90 ? 5.915 11.276 -10.947 1.00 82.38 90 ARG A C 1
ATOM 713 O O . ARG A 1 90 ? 5.216 12.276 -11.047 1.00 82.38 90 ARG A O 1
ATOM 720 N N . PHE A 1 91 ? 5.533 10.192 -10.288 1.00 83.88 91 PHE A N 1
ATOM 721 C CA . PHE A 1 91 ? 4.256 10.075 -9.613 1.00 83.88 91 PHE A CA 1
ATOM 722 C C . PHE A 1 91 ? 4.456 10.116 -8.095 1.00 83.88 91 PHE A C 1
ATOM 724 O O . PHE A 1 91 ? 5.509 9.760 -7.555 1.00 83.88 91 PHE A O 1
ATOM 731 N N . VAL A 1 92 ? 3.443 10.592 -7.388 1.00 88.88 92 VAL A N 1
ATOM 732 C CA . VAL A 1 92 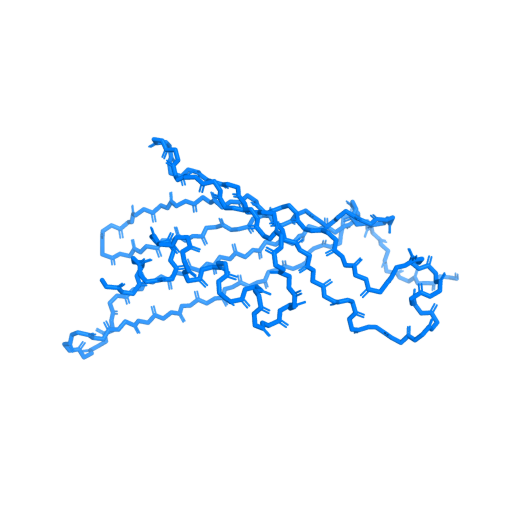? 3.250 10.365 -5.958 1.00 88.88 92 VAL A CA 1
ATOM 733 C C . VAL A 1 92 ? 1.881 9.745 -5.832 1.00 88.88 92 VAL A C 1
ATOM 735 O O . VAL A 1 92 ? 0.887 10.364 -6.193 1.00 88.88 92 VAL A O 1
ATOM 738 N N . THR A 1 93 ? 1.832 8.511 -5.359 1.00 91.31 93 THR A N 1
ATOM 739 C CA . THR A 1 93 ? 0.566 7.877 -5.009 1.00 91.31 93 THR A CA 1
ATOM 740 C C . THR A 1 93 ? 0.441 7.913 -3.500 1.00 91.31 93 THR A C 1
ATOM 742 O O . THR A 1 93 ? 1.412 7.623 -2.802 1.00 91.31 93 THR A O 1
ATOM 745 N N . ARG A 1 94 ? -0.741 8.256 -3.001 1.00 95.06 94 ARG A N 1
ATOM 746 C CA . ARG A 1 94 ? -1.050 8.191 -1.578 1.00 95.06 94 ARG A CA 1
ATOM 747 C C . ARG A 1 94 ? -2.424 7.580 -1.380 1.00 95.06 94 ARG A C 1
ATOM 749 O O . ARG A 1 94 ? -3.399 7.997 -1.998 1.00 95.06 94 ARG A O 1
ATOM 756 N N . GLY A 1 95 ? -2.483 6.579 -0.517 1.00 95.50 95 GLY A N 1
ATOM 757 C CA . GLY A 1 95 ? -3.714 6.002 -0.008 1.00 95.50 95 GLY A CA 1
ATOM 758 C C . GLY A 1 95 ? -3.959 6.479 1.415 1.00 95.50 95 GLY A C 1
ATOM 759 O O . GLY A 1 95 ? -3.041 6.569 2.226 1.00 95.50 95 GLY A O 1
ATOM 760 N N . GLU A 1 96 ? -5.204 6.765 1.741 1.00 95.69 96 GLU A N 1
ATOM 761 C CA . GLU A 1 96 ? -5.650 6.937 3.111 1.00 95.69 96 GLU A CA 1
ATOM 762 C C . GLU A 1 96 ? -6.906 6.102 3.309 1.00 95.69 96 GLU A C 1
ATOM 764 O O . GLU A 1 96 ? -7.915 6.296 2.634 1.00 95.69 96 GLU A O 1
ATOM 769 N N . LEU A 1 97 ? -6.834 5.161 4.241 1.00 94.44 97 LEU A N 1
ATOM 770 C CA . LEU A 1 97 ? -7.970 4.370 4.664 1.00 94.44 97 LEU A CA 1
ATOM 771 C C . LEU A 1 97 ? -8.354 4.773 6.080 1.00 94.44 97 LEU A C 1
ATOM 773 O O . LEU A 1 97 ? -7.531 4.742 6.993 1.00 94.44 97 LEU A O 1
ATOM 777 N N . ILE A 1 98 ? -9.622 5.117 6.263 1.00 93.94 98 ILE A N 1
ATOM 778 C CA . ILE A 1 98 ? -10.191 5.531 7.540 1.00 93.94 98 ILE A CA 1
ATOM 779 C C . ILE A 1 98 ? -11.282 4.535 7.918 1.00 93.94 98 ILE A C 1
ATOM 781 O O . ILE A 1 98 ? -12.238 4.328 7.174 1.00 93.94 98 ILE A O 1
ATOM 785 N N . LEU A 1 99 ? -11.138 3.929 9.091 1.00 93.19 99 LEU A N 1
ATOM 786 C CA . LEU A 1 99 ? -12.163 3.120 9.735 1.00 93.19 99 LEU A CA 1
ATOM 787 C C . LEU A 1 99 ? -12.819 3.957 10.825 1.00 93.19 99 LEU A C 1
ATOM 789 O O . LEU A 1 99 ? -12.138 4.377 11.763 1.00 93.1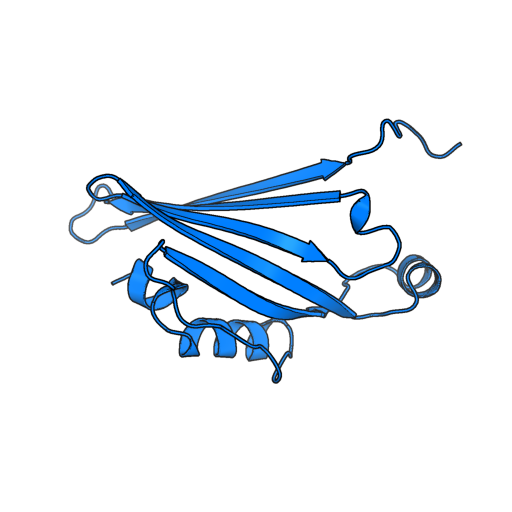9 99 LEU A O 1
ATOM 793 N N . SER A 1 100 ? -14.128 4.157 10.734 1.00 93.00 100 SER A N 1
ATOM 794 C CA . SER A 1 100 ? -14.923 4.853 11.747 1.00 93.00 100 SER A CA 1
ATOM 795 C C . SER A 1 100 ? -16.127 4.011 12.195 1.00 93.00 100 SER A C 1
ATOM 797 O O . SER A 1 100 ? -16.537 3.083 11.484 1.00 93.00 100 SER A O 1
ATOM 799 N N . PRO A 1 101 ? -16.688 4.272 13.391 1.00 91.62 101 PRO A N 1
ATOM 800 C CA . PRO A 1 101 ? -17.936 3.645 13.820 1.00 91.62 101 PRO A CA 1
ATOM 801 C C . PRO A 1 101 ? -19.076 3.959 12.846 1.00 91.62 101 PRO A C 1
ATOM 803 O O . PRO A 1 101 ? -19.221 5.099 12.411 1.00 91.62 101 PRO A O 1
ATOM 806 N N . GLY A 1 102 ? -19.877 2.950 12.504 1.00 89.25 102 GLY A N 1
ATOM 807 C CA . GLY A 1 102 ? -21.102 3.138 11.727 1.00 89.25 102 GLY A CA 1
ATOM 808 C C . GLY A 1 102 ? -22.294 3.553 12.593 1.00 89.25 102 GLY A C 1
ATOM 809 O O . GLY A 1 102 ? -22.242 3.475 13.816 1.00 89.25 102 GLY A O 1
ATOM 810 N N . GLU A 1 103 ? -23.390 3.957 11.946 1.00 86.25 103 GLU A N 1
ATOM 811 C CA . GLU A 1 103 ? -24.628 4.388 12.624 1.00 86.25 103 GLU A CA 1
ATOM 812 C C . GLU A 1 103 ? -25.369 3.246 13.339 1.00 86.25 103 GLU A C 1
ATOM 814 O O . GLU A 1 103 ? -26.122 3.477 14.281 1.00 86.25 103 GLU A O 1
ATOM 819 N N . LYS A 1 104 ? -25.167 2.000 12.894 1.00 84.69 104 LYS A N 1
ATOM 820 C CA . LYS A 1 104 ? -25.738 0.801 13.522 1.00 84.69 104 LYS A CA 1
ATOM 821 C C . LYS A 1 104 ? -24.795 0.266 14.594 1.00 84.69 104 LYS A C 1
ATOM 823 O O . LYS A 1 104 ? -23.576 0.314 14.416 1.00 84.69 104 LYS A O 1
ATOM 828 N N . GLU A 1 105 ? -25.346 -0.334 15.651 1.00 75.19 105 GLU A N 1
ATOM 829 C CA . GLU A 1 105 ? -24.540 -1.105 16.604 1.00 75.19 105 GLU A CA 1
ATOM 830 C C . GLU A 1 105 ? -23.688 -2.140 15.851 1.00 75.19 105 GLU A C 1
ATOM 832 O O . GLU A 1 105 ? -24.181 -2.868 14.991 1.00 75.19 105 GLU A O 1
ATOM 837 N N . GLN A 1 106 ? -22.384 -2.159 16.150 1.00 80.00 106 GLN A N 1
ATOM 838 C CA . GLN A 1 106 ? -21.363 -3.000 15.502 1.00 80.00 106 GLN A CA 1
ATOM 839 C C . GLN A 1 106 ? -21.070 -2.697 14.016 1.00 80.00 106 GLN A C 1
ATOM 841 O O . GLN A 1 106 ? -20.305 -3.425 13.382 1.00 80.00 106 GLN A O 1
ATOM 846 N N . GLY A 1 107 ? -21.605 -1.607 13.461 1.00 85.19 107 GLY A N 1
ATOM 847 C CA . GLY A 1 107 ? -21.265 -1.136 12.120 1.00 85.19 107 GLY A CA 1
ATOM 848 C C . GLY A 1 107 ? -19.881 -0.483 12.049 1.00 85.19 107 GLY A C 1
ATOM 849 O O . GLY A 1 107 ? -19.403 0.121 13.010 1.00 85.19 107 GLY A O 1
ATOM 850 N N . CYS A 1 108 ? -19.242 -0.560 10.882 1.00 89.69 108 CYS A N 1
ATOM 851 C CA . CYS A 1 108 ? -18.015 0.169 10.573 1.00 89.69 108 CYS A CA 1
ATOM 852 C C . CYS A 1 108 ? -18.149 0.803 9.191 1.00 89.69 108 CYS A C 1
ATOM 854 O O . CYS A 1 108 ? -18.595 0.146 8.250 1.00 89.69 108 CYS A O 1
ATOM 856 N N . VAL A 1 109 ? -17.766 2.071 9.080 1.00 92.12 109 VAL A N 1
ATOM 857 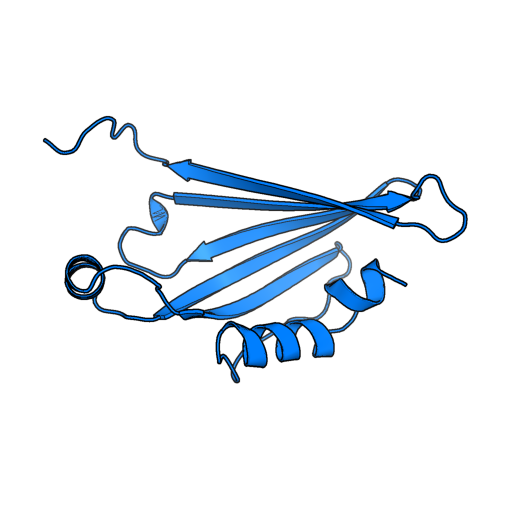C CA . VAL A 1 109 ? -17.606 2.756 7.800 1.00 92.12 109 VAL A CA 1
ATOM 858 C C . VAL A 1 109 ? -16.135 2.687 7.416 1.00 92.12 109 VAL A C 1
ATOM 860 O O . VAL A 1 109 ? -15.256 2.955 8.237 1.00 92.12 109 VAL A O 1
ATOM 863 N N . VAL A 1 110 ? -15.884 2.303 6.166 1.00 91.69 110 VAL A N 1
ATOM 864 C CA . VAL A 1 110 ? -14.551 2.282 5.564 1.00 91.69 110 VAL A CA 1
ATOM 865 C C . VAL A 1 110 ? -14.519 3.356 4.488 1.00 91.69 110 VAL A C 1
ATOM 867 O O . VAL A 1 110 ? -15.192 3.227 3.468 1.00 91.69 110 VAL A O 1
ATOM 870 N N . THR A 1 111 ? -13.737 4.405 4.713 1.00 94.19 111 THR A N 1
ATOM 871 C CA . THR A 1 111 ? -13.479 5.448 3.717 1.00 94.19 111 THR A CA 1
ATOM 872 C C . THR A 1 111 ? -12.100 5.221 3.129 1.00 94.19 111 THR A C 1
ATOM 874 O O . THR A 1 111 ? -11.138 5.054 3.875 1.00 94.19 111 THR A O 1
ATOM 877 N N . ILE A 1 112 ? -12.002 5.213 1.802 1.00 94.06 112 ILE A N 1
ATOM 878 C CA . ILE A 1 112 ? -10.742 5.046 1.079 1.00 94.06 112 ILE A CA 1
ATOM 879 C C . ILE A 1 112 ? -10.559 6.260 0.178 1.00 94.06 112 ILE A C 1
ATOM 881 O O . ILE A 1 112 ? -11.320 6.453 -0.768 1.00 94.06 112 ILE A O 1
ATOM 885 N N . ASN A 1 113 ? -9.540 7.058 0.470 1.00 95.88 113 ASN A N 1
ATOM 886 C CA . ASN A 1 113 ? -9.105 8.170 -0.358 1.00 95.88 113 ASN A CA 1
ATOM 887 C C . ASN A 1 113 ? -7.822 7.752 -1.072 1.00 95.88 113 ASN A C 1
ATOM 889 O O . ASN A 1 113 ? -6.864 7.327 -0.431 1.00 95.88 113 ASN A O 1
ATOM 893 N N . ILE A 1 114 ? -7.795 7.866 -2.395 1.00 93.56 114 ILE A N 1
ATOM 894 C CA . ILE A 1 114 ? -6.599 7.595 -3.193 1.00 93.56 114 ILE A CA 1
ATOM 895 C C . ILE A 1 114 ? -6.306 8.848 -3.998 1.00 93.56 114 ILE A C 1
ATOM 897 O O . ILE A 1 114 ? -7.179 9.351 -4.705 1.00 93.56 114 ILE A O 1
ATOM 901 N N . SER A 1 115 ? -5.079 9.339 -3.899 1.00 92.62 115 SER A N 1
ATOM 902 C CA . SER A 1 115 ? -4.574 10.395 -4.759 1.00 92.62 115 SER A CA 1
ATOM 903 C C . SER A 1 115 ? -3.380 9.901 -5.560 1.00 92.62 115 SER A C 1
ATOM 905 O O . SER A 1 115 ? -2.558 9.107 -5.098 1.00 92.62 115 SER A O 1
ATOM 907 N N . LEU A 1 116 ? -3.308 10.395 -6.789 1.00 87.12 116 LEU A N 1
ATOM 908 C CA . LEU A 1 116 ? -2.163 10.275 -7.668 1.00 87.12 116 LEU A CA 1
ATOM 909 C C . LEU A 1 116 ? -1.805 11.691 -8.107 1.00 87.12 116 LEU A C 1
ATOM 911 O O . LEU A 1 116 ? -2.614 12.373 -8.732 1.00 87.12 116 LEU A O 1
ATOM 915 N N . GLU A 1 117 ? -0.604 12.129 -7.771 1.00 87.50 117 GLU A N 1
ATOM 916 C CA . GLU A 1 117 ? -0.068 13.424 -8.159 1.00 87.50 117 GLU A CA 1
ATOM 917 C C . GLU A 1 117 ? 1.085 13.226 -9.137 1.00 87.50 117 GLU A C 1
ATOM 919 O O . GLU A 1 117 ? 1.946 12.364 -8.948 1.00 87.50 117 GLU A O 1
ATOM 924 N N . PHE A 1 118 ? 1.110 14.035 -10.192 1.00 82.75 118 PHE A N 1
ATOM 925 C CA . PHE A 1 118 ? 2.214 14.070 -11.136 1.00 82.75 118 PHE A CA 1
ATOM 926 C C . PHE A 1 118 ? 3.178 15.187 -10.731 1.00 82.75 118 PHE A C 1
ATOM 928 O O . PHE A 1 118 ? 2.807 16.356 -10.721 1.00 82.75 118 PHE A O 1
ATOM 935 N N . LYS A 1 119 ? 4.425 14.835 -10.399 1.00 79.12 119 LYS A N 1
ATOM 936 C CA . LYS A 1 119 ? 5.441 15.777 -9.904 1.00 79.12 119 LYS A CA 1
ATOM 937 C C . LYS A 1 119 ? 5.936 16.761 -10.967 1.00 79.12 119 LYS A C 1
ATOM 939 O O . LYS A 1 119 ? 6.563 17.758 -10.626 1.00 79.12 119 LYS A O 1
ATOM 944 N N . SER A 1 120 ? 5.724 16.472 -12.250 1.00 68.06 120 SER A N 1
ATOM 945 C CA . SER A 1 120 ? 6.154 17.352 -13.341 1.00 68.06 120 SER A CA 1
ATOM 946 C C . SER A 1 120 ? 4.989 18.139 -13.929 1.00 68.06 120 SER A C 1
ATOM 948 O O . SER A 1 120 ? 3.891 17.614 -14.081 1.00 68.06 120 SER A O 1
ATOM 950 N N . SER A 1 121 ? 5.254 19.380 -14.334 1.00 58.03 121 SER A N 1
ATOM 951 C CA . SER A 1 121 ? 4.321 20.299 -14.996 1.00 58.03 121 SER A CA 1
ATOM 952 C C . SER A 1 121 ? 3.982 19.894 -16.440 1.00 58.03 121 SER A C 1
ATOM 954 O O . SER A 1 121 ? 3.984 20.734 -17.337 1.00 58.03 121 SER A O 1
ATOM 956 N N . VAL A 1 122 ? 3.752 18.609 -16.713 1.00 49.41 122 VAL A N 1
ATOM 957 C CA . VAL A 1 122 ? 3.479 18.131 -18.074 1.00 49.41 122 VAL A CA 1
ATOM 958 C C . VAL A 1 122 ? 1.978 18.169 -18.308 1.00 49.41 122 VAL A C 1
ATOM 960 O O . VAL A 1 122 ? 1.282 17.157 -18.286 1.00 49.41 122 VAL A O 1
ATOM 963 N N . TRP A 1 123 ? 1.478 19.374 -18.547 1.00 46.81 123 TRP A N 1
ATOM 964 C CA . TRP A 1 123 ? 0.322 19.528 -19.413 1.00 46.81 123 TRP A CA 1
ATOM 965 C C . TRP A 1 123 ? 0.819 19.363 -20.851 1.00 46.81 123 TRP A C 1
ATOM 967 O O . TRP A 1 123 ? 1.304 20.315 -21.451 1.00 46.81 123 TRP A O 1
ATOM 977 N N . GLY A 1 124 ? 0.735 18.143 -21.384 1.00 44.72 124 GLY A N 1
ATOM 978 C CA . GLY A 1 124 ? 0.897 17.883 -22.816 1.00 44.72 124 GLY A CA 1
ATOM 979 C C . GLY A 1 124 ? 2.083 16.999 -23.192 1.00 44.72 124 GLY A C 1
ATOM 980 O O . GLY A 1 124 ? 3.242 17.342 -22.980 1.00 44.72 124 GLY A O 1
ATOM 981 N N . LEU A 1 125 ? 1.758 15.876 -23.834 1.00 39.12 125 LEU A N 1
ATOM 982 C CA . LEU A 1 125 ? 2.550 15.376 -24.955 1.00 39.12 125 LEU A CA 1
ATOM 983 C C . LEU A 1 125 ? 2.690 16.525 -25.971 1.00 39.12 125 LEU A C 1
ATOM 985 O O . LEU A 1 125 ? 1.670 17.050 -26.421 1.00 39.12 125 LEU A O 1
ATOM 989 N N . GLN A 1 126 ? 3.922 16.912 -26.297 1.00 36.91 126 GLN A N 1
ATOM 990 C CA . GLN A 1 126 ? 4.242 17.576 -27.563 1.00 36.91 126 GLN A CA 1
ATOM 991 C C . GLN A 1 126 ? 4.840 16.542 -28.507 1.00 36.91 126 GLN A C 1
ATOM 993 O O . GLN A 1 126 ? 5.648 15.718 -28.019 1.00 36.91 126 GLN A O 1
#

Organism: Taxus chinensis (NCBI:txid29808)